Protein AF-A0A2U3NV76-F1 (afdb_monomer)

Foldseek 3Di:
DDDDDDDDDDDDDDDDPDPPDQFFDWFDFDDDAQDWDAHPVRDIWGFHADPPPPRTTTTDPDGVPD

Organism: NCBI:txid1841860

pLDDT: mean 76.68, std 18.14, range [40.75, 95.56]

Sequence (66 aa):
MSRLVTAVAALAVAGVPLAYAQTPTPGDSCTVLHSTTQDANGRTMWCNATMTGDHSLVWQYGGPGE

Mean predicted aligned error: 12.67 Å

Radius of gyration: 16.1 Å; Cα contacts (8 Å, |Δi|>4): 86; chains: 1; bounding box: 40×50×20 Å

Secondary structure (DSSP, 8-state):
------------PPPP-----PPP-TT-B-SSTT-EEE-TTS-EEEEEE-TTSS--EEEESS-TT-

Solvent-accessible surface area (backbone atoms only — not comparable to full-atom values): 4486 Å² total; per-residue (Å²): 138,84,82,83,79,83,82,82,83,80,83,84,77,81,91,69,90,70,69,84,68,72,65,58,50,78,66,40,79,46,90,49,83,74,39,74,50,53,33,91,84,68,48,70,28,22,17,38,71,51,92,83,73,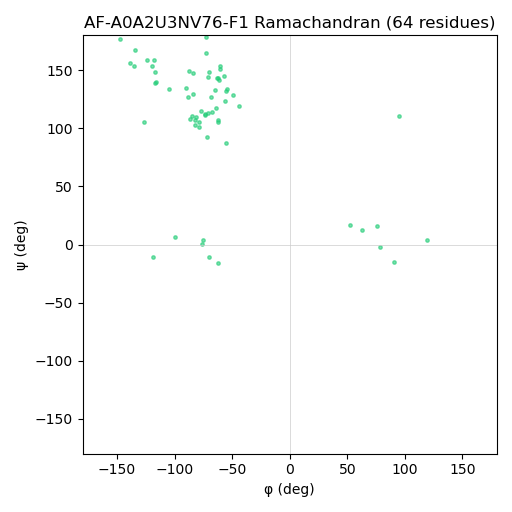79,75,46,34,20,28,30,75,68,57,100,86,113

Structure (mmCIF, N/CA/C/O backbone):
data_AF-A0A2U3NV76-F1
#
_entry.id   AF-A0A2U3NV76-F1
#
loop_
_atom_site.group_PDB
_atom_site.id
_atom_site.type_symbol
_atom_site.label_atom_id
_atom_site.label_alt_id
_atom_site.label_comp_id
_atom_site.label_asym_id
_atom_site.label_entity_id
_atom_site.label_seq_id
_atom_site.pdbx_PDB_ins_code
_atom_site.Cartn_x
_atom_site.Cartn_y
_atom_site.Cartn_z
_atom_site.occupancy
_atom_site.B_iso_or_equiv
_atom_site.auth_seq_id
_atom_site.auth_comp_id
_atom_site.auth_asym_id
_atom_site.auth_atom_id
_atom_site.pdbx_PDB_model_num
ATOM 1 N N . MET A 1 1 ? -22.117 38.220 7.056 1.00 44.41 1 MET A N 1
ATOM 2 C CA . MET A 1 1 ? -20.917 37.380 7.270 1.00 44.41 1 MET A CA 1
ATOM 3 C C . MET A 1 1 ? -21.345 35.926 7.103 1.00 44.41 1 MET A C 1
ATOM 5 O O . MET A 1 1 ? -21.805 35.322 8.061 1.00 44.41 1 MET A O 1
ATOM 9 N N . SER A 1 2 ? -21.335 35.407 5.870 1.00 49.25 2 SER A N 1
ATOM 10 C CA . SER A 1 2 ? -21.815 34.047 5.573 1.00 49.25 2 SER A CA 1
ATOM 11 C C . SER A 1 2 ? -20.690 33.032 5.732 1.00 49.25 2 SER A C 1
ATOM 13 O O . SER A 1 2 ? -19.626 33.189 5.141 1.00 49.25 2 SER A O 1
ATOM 15 N N . ARG A 1 3 ? -20.942 31.994 6.533 1.00 55.47 3 ARG A N 1
ATOM 16 C CA . ARG A 1 3 ? -20.076 30.822 6.690 1.00 55.47 3 ARG A CA 1
ATOM 17 C C . ARG A 1 3 ? -20.263 29.914 5.475 1.00 55.47 3 ARG A C 1
ATOM 19 O O . ARG A 1 3 ? -21.353 29.386 5.278 1.00 55.47 3 ARG A O 1
ATOM 26 N N . LEU A 1 4 ? -19.221 29.749 4.665 1.00 58.12 4 LEU A N 1
ATOM 27 C CA . LEU A 1 4 ? -19.185 28.715 3.633 1.00 58.12 4 LEU A CA 1
ATOM 28 C C . LEU A 1 4 ? -18.981 27.366 4.332 1.00 58.12 4 LEU A C 1
ATOM 30 O O . LEU A 1 4 ? -17.948 27.135 4.955 1.00 58.12 4 LEU A O 1
ATOM 34 N N . VAL A 1 5 ? -20.002 26.512 4.286 1.00 56.62 5 VAL A N 1
ATOM 35 C CA . VAL A 1 5 ? -19.931 25.126 4.758 1.00 56.62 5 VAL A CA 1
ATOM 36 C C . VAL A 1 5 ? -19.364 24.290 3.615 1.00 56.62 5 VAL A C 1
ATOM 38 O O . VAL A 1 5 ? -20.007 24.130 2.580 1.00 56.62 5 VAL A O 1
ATOM 41 N N . THR A 1 6 ? -18.141 23.793 3.781 1.00 59.62 6 THR A N 1
ATOM 42 C CA . THR A 1 6 ? -17.482 22.901 2.821 1.00 59.62 6 THR A CA 1
ATOM 43 C C . THR A 1 6 ? -18.154 21.528 2.856 1.00 59.62 6 THR A C 1
ATOM 45 O O . THR A 1 6 ? -18.069 20.821 3.858 1.00 59.62 6 THR A O 1
ATOM 48 N N . ALA A 1 7 ? -18.827 21.141 1.772 1.00 53.44 7 ALA A N 1
ATOM 49 C CA . ALA A 1 7 ? -19.366 19.795 1.611 1.00 53.44 7 ALA A CA 1
ATOM 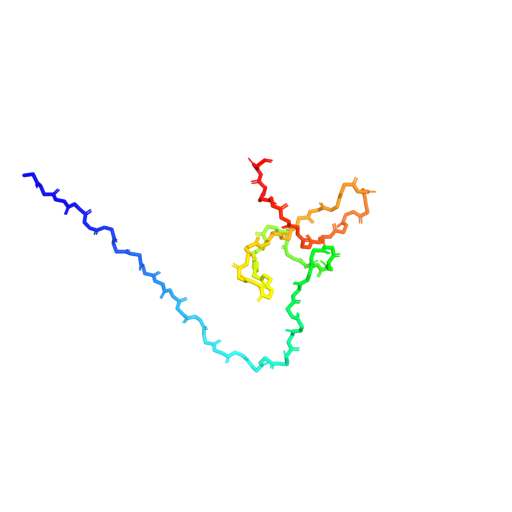50 C C . ALA A 1 7 ? -18.248 18.849 1.143 1.00 53.44 7 ALA A C 1
ATOM 52 O O . ALA A 1 7 ? -17.778 18.950 0.011 1.00 53.44 7 ALA A O 1
ATOM 53 N N . VAL A 1 8 ? -17.812 17.935 2.012 1.00 55.31 8 VAL A N 1
ATOM 54 C CA . VAL A 1 8 ? -16.890 16.851 1.642 1.00 55.31 8 VAL A CA 1
ATOM 55 C C . VAL A 1 8 ? -17.728 15.685 1.121 1.00 55.31 8 VAL A C 1
ATOM 57 O O . VAL A 1 8 ? -18.432 15.029 1.885 1.00 55.31 8 VAL A O 1
ATOM 60 N N . ALA A 1 9 ? -17.692 15.445 -0.189 1.00 54.44 9 ALA A N 1
ATOM 61 C CA . ALA A 1 9 ? -18.336 14.288 -0.800 1.00 54.44 9 ALA A CA 1
ATOM 62 C C . ALA A 1 9 ? -17.460 13.041 -0.590 1.00 54.44 9 ALA A C 1
ATOM 64 O O . ALA A 1 9 ? -16.423 12.890 -1.233 1.00 54.44 9 ALA A O 1
ATOM 65 N N . ALA A 1 10 ? -17.867 12.147 0.313 1.00 53.38 10 ALA A N 1
ATOM 66 C CA . ALA A 1 10 ? -17.255 10.829 0.450 1.00 53.38 10 ALA A CA 1
ATOM 67 C C . ALA A 1 10 ? -17.852 9.880 -0.603 1.00 53.38 10 ALA A C 1
ATOM 69 O O . ALA A 1 10 ? -19.009 9.474 -0.504 1.00 53.38 10 ALA A O 1
ATOM 70 N N . LEU A 1 11 ? -17.071 9.541 -1.631 1.00 56.22 11 LEU A N 1
ATOM 71 C CA . LEU A 1 11 ? -17.425 8.503 -2.599 1.00 56.22 11 LEU A CA 1
ATOM 72 C C . LEU A 1 11 ? -17.135 7.128 -1.981 1.00 56.22 11 LEU A C 1
ATOM 74 O O . LEU A 1 11 ? -15.988 6.692 -1.925 1.00 56.22 11 LEU A O 1
ATOM 78 N N . ALA A 1 12 ? -18.179 6.452 -1.502 1.00 57.38 12 ALA A N 1
ATOM 79 C CA . ALA A 1 12 ? -18.106 5.051 -1.104 1.00 57.38 12 ALA A CA 1
ATOM 80 C C . ALA A 1 12 ? -18.019 4.171 -2.363 1.00 57.38 12 ALA A C 1
ATOM 82 O O . ALA A 1 12 ? -18.978 4.085 -3.132 1.00 57.38 12 ALA A O 1
ATOM 83 N N . VAL A 1 13 ? -16.868 3.536 -2.591 1.00 56.25 13 VAL A N 1
ATOM 84 C CA . VAL A 1 13 ? -16.676 2.583 -3.694 1.00 56.25 13 VAL A CA 1
ATOM 85 C C . VAL A 1 13 ? -17.038 1.173 -3.217 1.00 56.25 13 VAL A C 1
ATOM 87 O O . VAL A 1 13 ? -16.692 0.763 -2.111 1.00 56.25 13 VAL A O 1
ATOM 90 N N . ALA A 1 14 ? -17.798 0.478 -4.064 1.00 54.03 14 ALA A N 1
ATOM 91 C CA . ALA A 1 14 ? -18.499 -0.777 -3.826 1.00 54.03 14 ALA A CA 1
ATOM 92 C C . ALA A 1 14 ? -17.611 -1.951 -3.367 1.00 54.03 14 ALA A C 1
ATOM 94 O O . ALA A 1 14 ? -16.477 -2.116 -3.813 1.00 54.03 14 ALA A O 1
ATOM 95 N N . GLY A 1 15 ? -18.184 -2.793 -2.500 1.00 51.84 15 GLY A N 1
ATOM 96 C CA . GLY A 1 15 ? -17.544 -3.964 -1.907 1.00 51.84 15 GLY A CA 1
ATOM 97 C C . GLY A 1 15 ? -17.173 -5.040 -2.928 1.00 51.84 15 GLY A C 1
ATOM 98 O O . GLY A 1 15 ? -18.035 -5.646 -3.561 1.00 51.84 15 GLY A O 1
ATOM 99 N N . VAL A 1 16 ? -15.873 -5.302 -3.029 1.00 48.25 16 VAL A N 1
ATOM 100 C CA . VAL A 1 16 ? -15.290 -6.519 -3.604 1.00 48.25 16 VAL A CA 1
ATOM 101 C C . VAL A 1 16 ? -15.181 -7.585 -2.505 1.00 48.25 16 VAL A C 1
ATOM 103 O O . VAL A 1 16 ? -15.037 -7.212 -1.339 1.00 48.25 16 VAL A O 1
ATOM 106 N N . PRO A 1 17 ? -15.274 -8.894 -2.815 1.00 4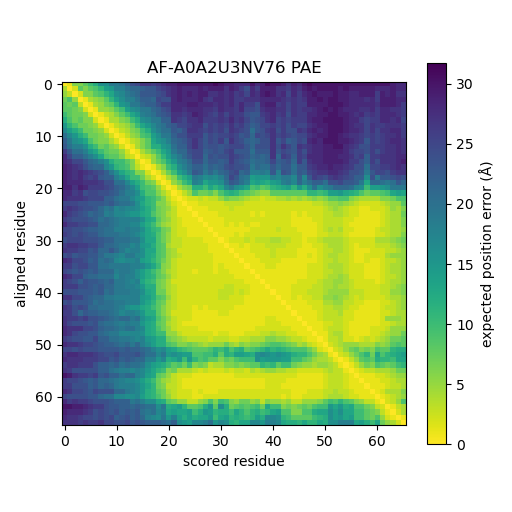0.75 17 PRO A N 1
ATOM 107 C CA . PRO A 1 17 ? -15.229 -9.938 -1.799 1.00 40.75 17 PRO A CA 1
ATOM 108 C C . PRO A 1 17 ? -13.876 -9.876 -1.095 1.00 40.75 17 PRO A C 1
ATOM 110 O O . PRO A 1 17 ? -12.842 -10.224 -1.665 1.00 40.75 17 PRO A O 1
ATOM 113 N N . LEU A 1 18 ? -13.885 -9.389 0.143 1.00 49.81 18 LEU A N 1
ATOM 114 C CA . LEU A 1 18 ? -12.712 -9.372 0.992 1.00 49.81 18 LEU A CA 1
ATOM 115 C C . LEU A 1 18 ? -12.468 -10.826 1.401 1.00 49.81 18 LEU A C 1
ATOM 117 O O . LEU A 1 18 ? -13.011 -11.302 2.396 1.00 49.81 18 LEU A O 1
ATOM 121 N N . ALA A 1 19 ? -11.632 -11.546 0.645 1.00 57.50 19 ALA A N 1
ATOM 122 C CA . ALA A 1 19 ? -10.730 -12.483 1.306 1.00 57.50 19 ALA A CA 1
ATOM 123 C C . ALA A 1 19 ? -10.179 -11.702 2.499 1.00 57.50 19 ALA A C 1
ATOM 125 O O . ALA A 1 19 ? -9.696 -10.594 2.268 1.00 57.50 19 ALA A O 1
ATOM 126 N N . TYR A 1 20 ? -10.407 -12.176 3.729 1.00 50.56 20 TYR A N 1
ATOM 127 C CA . TYR A 1 20 ? -10.054 -11.463 4.957 1.00 50.56 20 TYR A CA 1
ATOM 128 C C . TYR A 1 20 ? -8.565 -11.123 4.912 1.00 50.56 20 TYR A C 1
ATOM 130 O O . TYR A 1 20 ? -7.720 -11.909 5.335 1.00 50.56 20 TYR A O 1
ATOM 138 N N . ALA A 1 21 ? -8.243 -9.980 4.312 1.00 59.88 21 ALA A N 1
ATOM 139 C CA . ALA A 1 21 ? -6.896 -9.495 4.195 1.00 59.88 21 ALA A CA 1
ATOM 140 C C . ALA A 1 21 ? -6.524 -9.167 5.627 1.00 59.88 21 ALA A C 1
ATOM 142 O O . ALA A 1 21 ? -7.173 -8.329 6.260 1.00 59.88 21 ALA A O 1
ATOM 143 N N . GLN A 1 22 ? -5.564 -9.916 6.163 1.00 74.50 22 GLN A N 1
ATOM 144 C CA . GLN A 1 22 ? -5.007 -9.616 7.468 1.00 74.50 22 GLN A CA 1
ATOM 145 C C . GLN A 1 22 ? -4.659 -8.133 7.471 1.00 74.50 22 GLN A C 1
ATOM 147 O O . GLN A 1 22 ? -4.043 -7.641 6.520 1.00 74.50 22 GLN A O 1
ATOM 152 N N . THR A 1 23 ? -5.132 -7.420 8.491 1.00 86.81 23 THR A N 1
ATOM 153 C CA . THR A 1 23 ? -4.869 -5.992 8.596 1.00 86.81 23 THR A CA 1
ATOM 154 C C . THR A 1 23 ? -3.355 -5.808 8.568 1.00 86.81 23 THR A C 1
ATOM 156 O O . THR A 1 23 ? -2.678 -6.448 9.379 1.00 86.81 23 THR A O 1
ATOM 159 N N . PRO A 1 24 ? -2.814 -5.015 7.629 1.00 89.81 24 PRO A N 1
ATOM 160 C CA . PRO A 1 24 ? -1.377 -4.898 7.483 1.00 89.81 24 PRO A CA 1
ATOM 161 C C . PRO A 1 24 ? -0.754 -4.359 8.768 1.00 89.81 24 PRO A C 1
ATOM 163 O O . PRO A 1 24 ? -1.386 -3.647 9.554 1.00 89.81 24 PRO A O 1
ATOM 166 N N . THR A 1 25 ? 0.504 -4.706 8.968 1.00 93.62 25 THR A N 1
ATOM 167 C CA . THR A 1 25 ? 1.348 -4.223 10.050 1.00 93.62 25 THR A CA 1
ATOM 168 C C . THR A 1 25 ? 2.537 -3.457 9.471 1.00 93.62 25 THR A C 1
ATOM 170 O O . THR A 1 25 ? 2.868 -3.605 8.292 1.00 93.62 25 THR A O 1
ATOM 173 N N . PRO A 1 26 ? 3.186 -2.589 10.260 1.00 93.31 26 PRO A N 1
ATOM 174 C CA . PRO A 1 26 ? 4.376 -1.887 9.801 1.00 93.31 26 PRO A CA 1
ATOM 175 C C . PRO A 1 26 ? 5.450 -2.860 9.320 1.00 93.31 26 PRO A C 1
ATOM 177 O O . PRO A 1 26 ? 5.776 -3.820 10.015 1.00 93.31 26 PRO A O 1
ATOM 180 N N . GLY A 1 27 ? 6.017 -2.585 8.151 1.00 92.88 27 GLY A N 1
ATOM 181 C CA . GLY A 1 27 ? 6.998 -3.446 7.500 1.00 92.88 27 GLY A CA 1
ATOM 182 C C . GLY A 1 27 ? 6.397 -4.481 6.548 1.00 92.88 27 GLY A C 1
ATOM 183 O O . GLY A 1 27 ? 7.137 -4.995 5.710 1.00 92.88 27 GLY A O 1
ATOM 184 N N . ASP A 1 28 ? 5.084 -4.744 6.598 1.00 94.75 28 ASP A N 1
ATOM 185 C CA . ASP A 1 28 ? 4.441 -5.586 5.588 1.00 94.75 28 ASP A CA 1
ATOM 186 C C . ASP A 1 28 ? 4.575 -4.952 4.204 1.00 94.75 28 ASP A C 1
ATOM 188 O O . ASP A 1 28 ? 4.452 -3.734 4.030 1.00 94.75 28 ASP A O 1
ATOM 192 N N . SER A 1 29 ? 4.803 -5.801 3.204 1.00 93.38 29 SER A N 1
ATOM 193 C CA . SER A 1 29 ? 4.944 -5.370 1.819 1.00 93.38 29 SER A CA 1
ATOM 194 C C . SER A 1 29 ? 3.662 -4.727 1.295 1.00 93.38 29 SER A C 1
ATOM 196 O O . SER A 1 29 ? 2.552 -5.201 1.549 1.00 93.38 29 SER A O 1
ATOM 198 N N . CYS A 1 30 ? 3.829 -3.699 0.479 1.00 93.38 30 CYS A N 1
ATOM 199 C CA . CYS A 1 30 ? 2.759 -3.056 -0.264 1.00 93.38 30 CYS A CA 1
ATOM 200 C C . CYS A 1 30 ? 3.210 -2.825 -1.710 1.00 93.38 30 CYS A C 1
ATOM 202 O O . CYS A 1 30 ? 4.376 -3.012 -2.048 1.00 93.38 30 CYS A O 1
ATOM 204 N N . THR A 1 31 ? 2.282 -2.486 -2.602 1.00 92.25 31 THR A N 1
ATOM 205 C CA . THR A 1 31 ? 2.564 -2.470 -4.050 1.00 92.25 31 THR A CA 1
ATOM 206 C C . THR A 1 31 ? 2.393 -1.105 -4.702 1.00 92.25 31 THR A C 1
ATOM 208 O O . THR A 1 31 ? 2.796 -0.927 -5.848 1.00 92.25 31 THR A O 1
ATOM 211 N N . VAL A 1 32 ? 1.816 -0.131 -3.993 1.00 92.19 32 VAL A N 1
ATOM 212 C CA . VAL A 1 32 ? 1.473 1.183 -4.551 1.00 92.19 32 VAL A CA 1
ATOM 213 C C . VAL A 1 32 ? 2.074 2.277 -3.683 1.00 92.19 32 VAL A C 1
ATOM 215 O O . VAL A 1 32 ? 1.567 2.552 -2.597 1.00 92.19 32 VAL A O 1
ATOM 218 N N . LEU A 1 33 ? 3.139 2.910 -4.177 1.00 91.75 33 LEU A N 1
ATOM 219 C CA . LEU A 1 33 ? 3.823 4.000 -3.483 1.00 91.75 33 LEU A CA 1
ATOM 220 C C . LEU A 1 33 ? 2.826 5.116 -3.124 1.00 91.75 33 LEU A C 1
ATOM 222 O O . LEU A 1 33 ? 2.008 5.523 -3.946 1.00 91.75 33 LEU A O 1
ATOM 226 N N . HIS A 1 34 ? 2.909 5.589 -1.884 1.00 92.00 34 HIS A N 1
ATOM 227 C CA . HIS A 1 34 ? 2.044 6.583 -1.246 1.00 92.00 34 HIS A CA 1
ATOM 228 C C . HIS A 1 34 ? 0.567 6.182 -1.089 1.00 92.00 34 HIS A C 1
ATOM 230 O O . HIS A 1 34 ? -0.263 7.025 -0.752 1.00 92.00 34 HIS A O 1
ATOM 236 N N . SER A 1 35 ? 0.219 4.906 -1.286 1.00 93.62 35 SER A N 1
ATOM 237 C CA . SER A 1 35 ? -1.076 4.373 -0.850 1.00 93.62 35 SER A CA 1
ATOM 238 C C . SER A 1 35 ? -1.227 4.497 0.666 1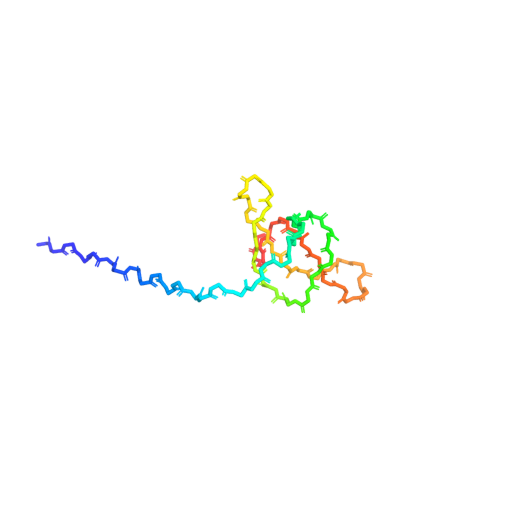.00 93.62 35 SER A C 1
ATOM 240 O O . SER A 1 35 ? -0.234 4.445 1.392 1.00 93.62 35 SER A O 1
ATOM 242 N N . THR A 1 36 ? -2.463 4.626 1.146 1.00 93.75 36 THR A N 1
ATOM 243 C CA . THR A 1 36 ? -2.784 4.641 2.574 1.00 93.75 36 THR A CA 1
ATOM 244 C C . THR A 1 36 ? -3.672 3.467 2.963 1.00 93.75 36 THR A C 1
ATOM 246 O O . THR A 1 36 ? -4.493 2.985 2.184 1.00 93.75 36 THR A O 1
ATOM 249 N N . THR A 1 37 ? -3.502 3.000 4.195 1.00 93.50 37 THR A N 1
ATOM 250 C CA . THR A 1 37 ? -4.355 1.988 4.829 1.00 93.50 37 THR A CA 1
ATOM 251 C C . THR A 1 37 ? -4.447 2.253 6.333 1.00 93.50 37 THR A C 1
ATOM 253 O O . THR A 1 37 ? -3.804 3.175 6.835 1.00 93.50 37 THR A O 1
ATOM 256 N N . GLN A 1 38 ? -5.238 1.468 7.062 1.00 93.56 38 GLN A N 1
ATOM 257 C CA . GLN A 1 38 ? -5.337 1.533 8.523 1.00 93.56 38 GLN A CA 1
ATOM 258 C C . GLN A 1 38 ? -4.843 0.229 9.159 1.00 93.56 38 GLN A C 1
ATOM 260 O O . GLN A 1 38 ? -5.119 -0.852 8.639 1.00 93.56 38 GLN A O 1
ATOM 265 N N . ASP A 1 39 ? -4.116 0.335 10.276 1.00 91.75 39 ASP A N 1
ATOM 266 C CA . ASP A 1 39 ? -3.772 -0.818 11.118 1.00 91.75 39 ASP A CA 1
ATOM 267 C C . ASP A 1 39 ? -5.002 -1.316 11.909 1.00 91.75 39 ASP A C 1
ATOM 269 O O . ASP A 1 39 ? -6.094 -0.742 11.849 1.00 91.75 39 ASP A O 1
ATOM 273 N N . ALA A 1 40 ? -4.833 -2.382 12.696 1.00 91.44 40 ALA A N 1
ATOM 274 C CA . ALA A 1 40 ? -5.909 -2.939 13.523 1.00 91.44 40 ALA A CA 1
ATOM 275 C C . ALA A 1 40 ? -6.447 -1.969 14.600 1.00 91.44 40 ALA A C 1
ATOM 277 O O . ALA A 1 40 ? -7.524 -2.202 15.144 1.00 91.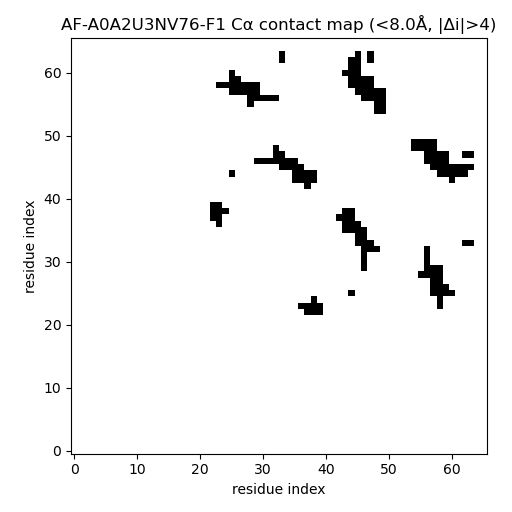44 40 ALA A O 1
ATOM 278 N N . ASN A 1 41 ? -5.720 -0.888 14.899 1.00 92.56 41 ASN A N 1
ATOM 279 C CA . ASN A 1 41 ? -6.104 0.158 15.845 1.00 92.56 41 ASN A CA 1
ATOM 280 C C . ASN A 1 41 ? -6.678 1.406 15.146 1.00 92.56 41 ASN A C 1
ATOM 282 O O . ASN A 1 41 ? -6.911 2.417 15.808 1.00 92.56 41 ASN A O 1
ATOM 286 N N . GLY A 1 42 ? -6.884 1.371 13.823 1.00 91.62 42 GLY A N 1
ATOM 287 C CA . GLY A 1 42 ? -7.377 2.513 13.047 1.00 91.62 42 GLY A CA 1
ATOM 288 C C . GLY A 1 42 ? -6.326 3.597 12.787 1.00 91.62 42 GLY A C 1
ATOM 289 O O . GLY A 1 42 ? -6.671 4.724 12.440 1.00 91.62 42 GLY A O 1
ATOM 290 N N . ARG A 1 43 ? -5.035 3.304 12.974 1.00 93.50 43 ARG A N 1
ATOM 291 C CA . ARG A 1 43 ? -3.947 4.251 12.705 1.00 93.50 43 ARG A CA 1
ATOM 292 C C . ARG A 1 43 ? -3.574 4.199 11.232 1.00 93.50 43 ARG A C 1
ATOM 294 O O . ARG A 1 43 ? -3.301 3.126 10.697 1.00 93.50 43 ARG A O 1
ATOM 301 N N . THR A 1 44 ? -3.522 5.364 10.591 1.00 93.31 44 THR A N 1
ATOM 302 C CA . THR A 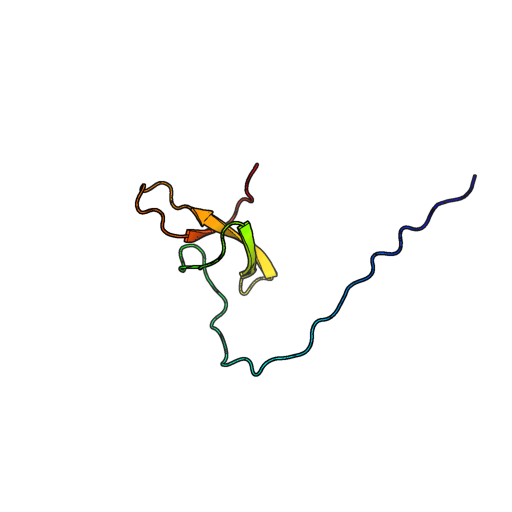1 44 ? -3.121 5.478 9.187 1.00 93.31 44 THR A CA 1
ATOM 303 C C . THR A 1 44 ? -1.666 5.060 8.997 1.00 93.31 44 THR A C 1
ATOM 305 O O . THR A 1 44 ? -0.773 5.523 9.708 1.00 93.31 44 THR A O 1
ATOM 308 N N . MET A 1 45 ? -1.437 4.225 7.992 1.00 94.62 45 MET A N 1
ATOM 309 C CA . MET A 1 45 ? -0.123 3.871 7.471 1.00 94.62 45 MET A CA 1
ATOM 310 C C . MET A 1 45 ? -0.022 4.272 6.007 1.00 94.62 45 MET A C 1
ATOM 312 O O . MET A 1 45 ? -1.023 4.306 5.290 1.00 94.62 45 MET A O 1
ATOM 316 N N . TRP A 1 46 ? 1.207 4.522 5.575 1.00 95.25 46 TRP A N 1
ATOM 317 C CA . TRP A 1 46 ? 1.564 4.876 4.211 1.00 95.25 46 TRP A CA 1
ATOM 318 C C . TRP A 1 46 ? 2.470 3.812 3.610 1.00 95.25 46 TRP A C 1
ATOM 320 O O . TRP A 1 46 ? 3.365 3.294 4.274 1.00 95.25 46 TRP A O 1
ATOM 330 N N . CYS A 1 47 ? 2.232 3.484 2.347 1.00 94.81 47 CYS A N 1
ATOM 331 C CA . CYS A 1 47 ? 3.084 2.596 1.580 1.00 94.81 47 CYS A CA 1
ATOM 332 C C . CYS A 1 47 ? 4.273 3.393 1.041 1.00 94.81 47 CYS A C 1
ATOM 334 O O . CYS A 1 47 ? 4.133 4.141 0.077 1.00 94.81 47 CYS A O 1
ATOM 336 N N . ASN A 1 48 ? 5.439 3.253 1.659 1.00 92.62 48 ASN A N 1
ATOM 337 C CA . ASN A 1 48 ? 6.622 4.047 1.334 1.00 92.62 48 A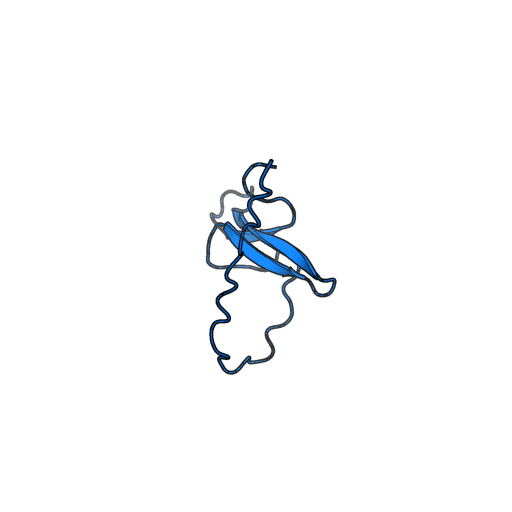SN A CA 1
ATOM 338 C C . ASN A 1 48 ? 7.803 3.141 0.987 1.00 92.62 48 ASN A C 1
ATOM 340 O O . ASN A 1 48 ? 7.846 1.978 1.391 1.00 92.62 48 ASN A O 1
ATOM 344 N N . ALA A 1 49 ? 8.780 3.682 0.261 1.00 91.38 49 ALA A N 1
ATOM 345 C CA . ALA A 1 49 ? 10.020 2.969 -0.012 1.00 91.38 49 ALA A CA 1
ATOM 346 C C . ALA A 1 49 ? 10.784 2.657 1.285 1.00 91.38 49 ALA A C 1
ATOM 348 O O . ALA A 1 49 ? 10.812 3.464 2.220 1.00 91.38 49 ALA A O 1
ATOM 349 N N . THR A 1 50 ? 11.425 1.491 1.336 1.00 87.69 50 THR A N 1
ATOM 350 C CA . THR A 1 50 ? 12.410 1.196 2.377 1.00 87.69 50 THR A CA 1
ATOM 351 C C . THR A 1 50 ? 13.669 2.037 2.163 1.00 87.69 50 THR A C 1
ATOM 353 O O . THR A 1 50 ? 14.076 2.318 1.035 1.00 87.69 50 THR A O 1
ATOM 356 N N . MET A 1 51 ? 14.343 2.405 3.256 1.00 82.31 51 MET A N 1
ATOM 357 C CA . MET A 1 51 ? 15.654 3.069 3.185 1.00 82.31 51 MET A CA 1
ATOM 358 C C . MET A 1 51 ? 16.778 2.137 2.697 1.00 82.31 51 MET A C 1
ATOM 360 O O . MET A 1 51 ? 17.868 2.615 2.400 1.00 82.31 51 MET A O 1
ATOM 364 N N . THR A 1 52 ? 16.543 0.821 2.607 1.00 74.38 52 THR A N 1
ATOM 365 C CA . THR A 1 52 ? 17.583 -0.175 2.294 1.00 74.38 52 THR A CA 1
ATOM 366 C C . THR A 1 52 ? 17.992 -0.237 0.820 1.00 74.38 52 THR A C 1
ATOM 368 O O . THR A 1 52 ? 18.899 -0.984 0.481 1.00 74.38 52 THR A O 1
ATOM 371 N N . GLY A 1 53 ? 17.412 0.579 -0.065 1.00 63.41 53 GLY A N 1
ATOM 372 C CA . GLY A 1 53 ? 17.844 0.663 -1.468 1.00 63.41 53 GLY A CA 1
ATOM 373 C C . GLY A 1 53 ? 17.343 -0.474 -2.367 1.00 63.41 53 GLY A C 1
ATOM 374 O O . GLY A 1 53 ? 17.542 -0.417 -3.576 1.00 63.41 53 GLY A O 1
ATOM 375 N N . ASP A 1 54 ? 16.615 -1.452 -1.821 1.00 77.00 54 ASP A N 1
ATOM 376 C CA . ASP A 1 54 ? 16.039 -2.586 -2.566 1.00 77.00 54 ASP A CA 1
ATOM 377 C C . ASP A 1 54 ? 14.797 -2.215 -3.400 1.00 77.00 54 ASP A C 1
ATOM 379 O O . ASP A 1 54 ? 14.137 -3.082 -3.970 1.00 77.00 54 ASP A O 1
ATOM 383 N N . HIS A 1 55 ? 14.431 -0.929 -3.433 1.00 79.75 55 HIS A N 1
ATOM 384 C CA . HIS A 1 55 ? 13.199 -0.403 -4.037 1.00 79.75 55 HIS A CA 1
ATOM 385 C C . HIS A 1 55 ? 11.903 -1.092 -3.560 1.00 79.75 55 HIS A C 1
ATOM 387 O O . HIS A 1 55 ? 10.853 -0.941 -4.186 1.00 79.75 55 HIS A O 1
ATOM 393 N N . SER A 1 56 ? 11.942 -1.831 -2.448 1.00 90.62 56 SER A N 1
ATOM 394 C CA . SER A 1 56 ? 10.754 -2.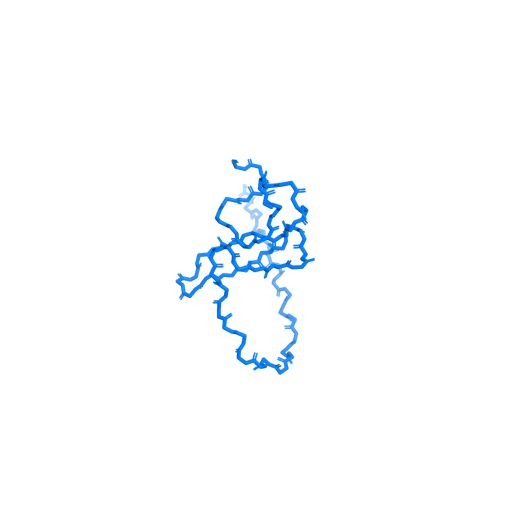428 -1.849 1.00 90.62 56 SER A CA 1
ATOM 395 C C . SER A 1 56 ? 9.873 -1.360 -1.213 1.00 90.62 56 SER A C 1
ATOM 397 O O . SER A 1 56 ? 10.373 -0.399 -0.624 1.00 90.62 56 SER A O 1
ATOM 399 N N . LEU A 1 57 ? 8.559 -1.554 -1.299 1.00 93.31 57 LEU A N 1
ATOM 400 C CA . LEU A 1 57 ? 7.580 -0.710 -0.631 1.00 93.31 57 LEU A CA 1
ATOM 401 C C . LEU A 1 57 ? 7.005 -1.451 0.573 1.00 93.31 57 LEU A C 1
ATOM 403 O O . LEU A 1 57 ? 6.616 -2.617 0.465 1.00 93.31 57 LEU A O 1
ATOM 407 N N . VAL A 1 58 ? 6.927 -0.759 1.703 1.00 94.25 58 VAL A N 1
ATOM 408 C CA . VAL A 1 58 ? 6.370 -1.302 2.943 1.00 94.25 58 VAL A CA 1
ATOM 409 C C . VAL A 1 58 ? 5.434 -0.303 3.609 1.00 94.25 58 VAL A C 1
ATOM 411 O O . VAL A 1 58 ? 5.568 0.912 3.439 1.00 94.25 58 VAL A O 1
ATOM 414 N N . TRP A 1 59 ? 4.483 -0.820 4.381 1.00 95.56 59 TRP A N 1
ATOM 415 C CA . TRP A 1 59 ? 3.623 -0.007 5.233 1.00 95.56 59 TRP A CA 1
ATOM 416 C C . TRP A 1 59 ? 4.424 0.603 6.382 1.00 95.56 59 TRP A C 1
ATOM 418 O O . TRP A 1 59 ? 5.112 -0.104 7.115 1.00 95.56 59 TRP A O 1
ATOM 428 N N . GLN A 1 60 ? 4.345 1.920 6.549 1.00 94.06 60 GLN A N 1
ATOM 429 C CA . GLN A 1 60 ? 5.063 2.668 7.581 1.00 94.06 60 GLN A CA 1
ATOM 430 C C . GLN A 1 60 ? 4.160 3.737 8.196 1.00 94.06 60 GLN A C 1
ATOM 432 O O . GLN A 1 60 ? 3.201 4.202 7.577 1.00 94.06 60 GLN A O 1
ATOM 437 N N . TYR A 1 61 ? 4.480 4.136 9.425 1.00 92.31 61 TYR A N 1
ATOM 438 C CA . TYR A 1 61 ? 3.960 5.377 9.995 1.00 92.31 61 TYR A CA 1
ATOM 439 C C . TYR A 1 61 ? 4.837 6.536 9.528 1.00 92.31 61 TYR A C 1
ATOM 441 O O . TYR A 1 61 ? 6.040 6.351 9.358 1.00 92.31 61 TYR A O 1
ATOM 449 N N . GLY A 1 62 ? 4.249 7.716 9.352 1.00 81.81 62 GLY A N 1
ATOM 450 C CA . GLY A 1 62 ? 4.933 8.831 8.704 1.00 81.81 62 GLY A CA 1
ATOM 451 C C . GLY A 1 62 ? 4.595 8.869 7.216 1.00 81.81 62 GLY A C 1
ATOM 452 O O . GLY A 1 62 ? 4.953 7.959 6.466 1.00 81.81 62 GLY A O 1
ATOM 453 N N . GLY A 1 63 ? 3.841 9.880 6.795 1.00 72.50 63 GLY A N 1
ATOM 454 C CA . GLY A 1 63 ? 3.536 10.108 5.386 1.00 72.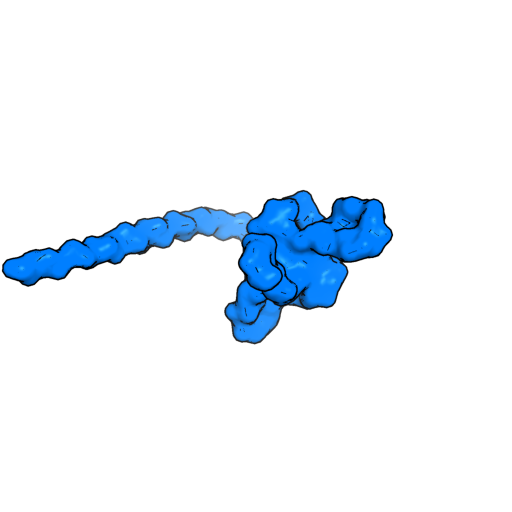50 63 GLY A CA 1
ATOM 455 C C . GLY A 1 63 ? 4.745 10.638 4.607 1.00 72.50 63 GLY A C 1
ATOM 456 O O . GLY A 1 63 ? 5.721 11.097 5.199 1.00 72.50 63 GLY A O 1
ATOM 457 N N . PRO A 1 64 ? 4.707 10.608 3.267 1.00 61.62 64 PRO A N 1
ATOM 458 C CA . PRO A 1 64 ? 5.706 11.296 2.458 1.00 61.62 64 PRO A CA 1
ATOM 459 C C . PRO A 1 64 ? 5.637 12.811 2.735 1.00 61.62 64 PRO A C 1
ATOM 461 O O . PRO A 1 64 ? 4.711 13.484 2.283 1.00 61.62 64 PRO A O 1
ATOM 464 N N . GLY A 1 65 ? 6.611 13.339 3.485 1.00 63.28 65 GLY A N 1
ATOM 465 C CA . GLY A 1 65 ? 6.732 14.767 3.816 1.00 63.28 65 GLY A CA 1
ATOM 466 C C . GLY A 1 65 ? 6.682 15.125 5.306 1.00 63.28 65 GLY A C 1
ATOM 467 O O . GLY A 1 65 ? 6.698 16.317 5.614 1.00 63.28 65 GLY A O 1
ATOM 468 N N . GLU A 1 66 ? 6.620 14.134 6.200 1.00 56.69 66 GLU A N 1
ATOM 469 C CA . GLU A 1 66 ? 6.787 14.306 7.656 1.00 56.69 66 GLU A CA 1
ATOM 470 C C . GLU A 1 66 ? 8.245 14.139 8.107 1.00 56.69 66 GLU A C 1
ATOM 472 O O . GLU A 1 66 ? 8.993 13.380 7.444 1.00 56.69 66 GLU A O 1
#

Nearest PDB structures (foldseek):
  1r8o-assembly1_B  TM=4.312E-01  e=6.082E+00  Copaifera langsdorffii
  6l5d-assembly2_B  TM=4.929E-01  e=7.859E+00  Nostoc sp. PCC 7120 = FACHB-418
  6yy0-assembly1_C  TM=5.140E-01  e=9.525E+00  Bos taurus